Protein AF-A0A9N8K1N9-F1 (afdb_monomer_lite)

Secondary structure (DSSP, 8-state):
--EEEEE-SS-SSS-SEEEETTSTT--TTEEEEEETTEEEEEETTTTEE-GGG-EEGGGEEEEEEEEETTEEEEEEEESSSS--EEEEEEEGGGHHHHHHHHHHHHTSTT--S-EEEE--HHHHHHHHHHTT--

Sequence (134 aa):
MKAVYMYNKTALKKPISQLVSGEANVTDGLVLRITTEGLFIDDDVRRVPQREWDIKAWSLKSIERGASKPHYMLRATIRDTEGKCYVFVIPSDQEWKVDVGLARLRKGNLVRSMGMSSIKASEMRGLLSDLGWV

pLDDT: mean 92.5, std 5.08, range [69.19, 97.5]

Foldseek 3Di:
DAKKFKDFPVCPLDGPDMDGDVDDPHHVQWDWAFALQFIWIARVVVRGTPHVPTDGQLQWAEWAWDDDPQWIWIKTFGPDPRRMIMIDTDGPVCVVVVVVSVVRNVVHPSHDPYHYYYDDPVRVVSNCVSVPND

Radius of gyration: 13.86 Å; chains: 1; bounding box: 36×27×33 Å

Structure (mmCIF, N/CA/C/O backbone):
data_AF-A0A9N8K1N9-F1
#
_entry.id   AF-A0A9N8K1N9-F1
#
loop_
_atom_site.group_PDB
_atom_site.id
_atom_site.type_symbol
_atom_site.label_atom_id
_atom_site.label_alt_id
_atom_site.label_comp_id
_atom_site.label_asym_id
_atom_site.label_entity_id
_atom_site.label_seq_id
_atom_site.pdbx_PDB_ins_code
_atom_site.Cartn_x
_atom_site.Cartn_y
_atom_site.Cartn_z
_atom_site.occupancy
_atom_site.B_iso_or_equiv
_atom_site.auth_seq_id
_atom_site.auth_comp_id
_atom_site.auth_asym_id
_atom_site.auth_atom_id
_atom_site.pdbx_PDB_model_num
ATOM 1 N N . MET A 1 1 ? -7.274 -1.586 -7.807 1.00 91.38 1 MET A N 1
ATOM 2 C CA . MET A 1 1 ? -7.188 -1.317 -6.350 1.00 91.38 1 MET A CA 1
ATOM 3 C C . MET A 1 1 ? -8.293 -0.336 -5.988 1.00 91.38 1 MET A C 1
ATOM 5 O O . MET A 1 1 ? -8.703 0.399 -6.873 1.00 91.38 1 MET A O 1
ATOM 9 N N . LYS A 1 2 ? -8.812 -0.333 -4.751 1.00 94.31 2 LYS A N 1
ATOM 10 C CA . LYS A 1 2 ? -9.863 0.623 -4.362 1.00 94.31 2 LYS A CA 1
ATOM 11 C C . LYS A 1 2 ? -9.292 1.947 -3.863 1.00 94.31 2 LYS A C 1
ATOM 13 O O . LYS A 1 2 ? -9.772 2.993 -4.269 1.00 94.31 2 LYS A O 1
ATOM 18 N N . ALA A 1 3 ? -8.271 1.903 -3.011 1.00 96.38 3 ALA A N 1
ATOM 19 C CA . ALA A 1 3 ? -7.637 3.109 -2.491 1.00 96.38 3 ALA A CA 1
ATOM 20 C C . ALA A 1 3 ? -6.252 2.831 -1.902 1.00 96.38 3 ALA A C 1
ATOM 22 O O . ALA A 1 3 ? -5.919 1.686 -1.578 1.00 96.38 3 ALA A O 1
ATOM 23 N N . VAL A 1 4 ? -5.478 3.895 -1.718 1.00 96.88 4 VAL A N 1
ATOM 24 C CA . VAL A 1 4 ? -4.284 3.930 -0.873 1.00 96.88 4 VAL A CA 1
ATOM 25 C C . VAL A 1 4 ? -4.353 5.143 0.052 1.00 96.88 4 VAL A C 1
ATOM 27 O O . VAL A 1 4 ? -4.729 6.239 -0.357 1.00 96.88 4 VAL A O 1
ATOM 30 N N . TYR A 1 5 ? -3.980 4.941 1.308 1.00 96.12 5 TYR A N 1
ATOM 31 C CA . TYR A 1 5 ? -3.993 5.955 2.352 1.00 96.12 5 TYR A CA 1
ATOM 32 C C . TYR A 1 5 ? -2.608 6.062 2.963 1.00 96.12 5 TYR A C 1
ATOM 34 O O . TYR A 1 5 ? -1.998 5.045 3.291 1.00 96.12 5 TYR A O 1
ATOM 42 N N . MET A 1 6 ? -2.117 7.280 3.144 1.00 95.88 6 MET A N 1
ATOM 43 C CA . MET A 1 6 ? -0.856 7.530 3.827 1.00 95.88 6 MET A CA 1
ATOM 44 C C . MET A 1 6 ? -1.140 8.007 5.247 1.00 95.88 6 MET A C 1
ATOM 46 O O . MET A 1 6 ? -1.946 8.910 5.455 1.00 95.88 6 MET A O 1
ATOM 50 N N . TYR A 1 7 ? -0.445 7.427 6.215 1.00 94.31 7 TYR A N 1
ATOM 51 C CA . TYR A 1 7 ? -0.470 7.810 7.623 1.00 94.31 7 TYR A CA 1
ATOM 52 C C . TYR A 1 7 ? 0.945 8.149 8.082 1.00 94.31 7 TYR A C 1
ATOM 54 O O . TYR A 1 7 ? 1.927 7.742 7.460 1.00 94.31 7 TYR A O 1
ATOM 62 N N . ASN A 1 8 ? 1.052 8.861 9.197 1.00 90.50 8 ASN A N 1
ATOM 63 C CA . ASN A 1 8 ? 2.303 9.068 9.917 1.00 90.50 8 ASN A CA 1
ATOM 64 C C . ASN A 1 8 ? 2.108 8.722 11.401 1.00 90.50 8 ASN A C 1
ATOM 66 O O . ASN A 1 8 ? 0.998 8.441 11.859 1.00 90.50 8 ASN A O 1
ATOM 70 N N . LYS A 1 9 ? 3.192 8.762 12.177 1.00 78.81 9 LYS A N 1
ATOM 71 C CA . LYS A 1 9 ? 3.163 8.406 13.603 1.00 78.81 9 LYS A CA 1
ATOM 72 C C . LYS A 1 9 ? 2.246 9.304 14.450 1.00 78.81 9 LYS A C 1
ATOM 74 O O . LYS A 1 9 ? 1.810 8.877 15.517 1.00 78.81 9 LYS A O 1
ATOM 79 N N . THR A 1 10 ? 1.975 10.537 14.019 1.00 75.19 10 THR A N 1
ATOM 80 C CA . THR A 1 10 ? 1.209 11.529 14.792 1.00 75.19 10 THR A CA 1
ATOM 81 C C . THR A 1 10 ? -0.291 11.507 14.491 1.00 75.19 10 THR A C 1
ATOM 83 O O . THR A 1 10 ? -1.086 11.792 15.383 1.00 75.19 10 THR A O 1
ATOM 86 N N . ALA A 1 11 ? -0.699 11.116 13.284 1.00 72.50 11 ALA A N 1
ATOM 87 C CA . ALA A 1 11 ? -2.092 11.038 12.855 1.00 72.50 11 ALA A CA 1
ATOM 88 C C . ALA A 1 11 ? -2.510 9.578 12.621 1.00 72.50 11 ALA A C 1
ATOM 90 O O . ALA A 1 11 ? -2.655 9.125 11.493 1.00 72.50 11 ALA A O 1
ATOM 91 N N . LEU A 1 12 ? -2.723 8.827 13.707 1.00 69.19 12 LEU A N 1
ATOM 92 C CA . LEU A 1 12 ? -3.072 7.397 13.636 1.00 69.19 12 LEU A CA 1
ATOM 93 C C . LEU A 1 12 ? -4.530 7.126 13.227 1.00 69.19 12 LEU A C 1
ATOM 95 O O . LEU A 1 12 ? -4.833 6.028 12.774 1.00 69.19 12 LEU A O 1
ATOM 99 N N . LYS A 1 13 ? -5.432 8.103 13.396 1.00 78.44 13 LYS A N 1
ATOM 100 C CA . LYS A 1 13 ? -6.873 7.950 13.108 1.00 78.44 13 LYS A CA 1
ATOM 101 C C . LYS A 1 13 ? -7.313 8.541 11.774 1.00 78.44 13 LYS A C 1
ATOM 103 O O . LYS A 1 13 ? -8.368 8.188 11.270 1.00 78.44 13 LYS A O 1
ATOM 108 N N . LYS A 1 14 ? -6.530 9.465 11.215 1.00 87.62 14 LYS A N 1
ATOM 109 C CA . LYS A 1 14 ? -6.870 10.155 9.971 1.00 87.62 14 LYS A CA 1
ATOM 110 C C . LYS A 1 14 ? -5.682 10.085 9.020 1.00 87.62 14 LYS A C 1
ATOM 112 O O . LYS A 1 14 ? -4.589 10.477 9.431 1.00 87.62 14 LYS A O 1
ATOM 117 N N . PRO A 1 15 ? -5.880 9.632 7.775 1.00 93.38 15 PRO A N 1
ATOM 118 C CA . PRO A 1 15 ? -4.810 9.645 6.796 1.00 93.38 15 PRO A CA 1
ATOM 119 C C . PRO A 1 15 ? -4.382 11.085 6.490 1.00 93.38 15 PRO A C 1
ATOM 121 O O . PRO A 1 15 ? -5.210 11.994 6.402 1.00 93.38 15 PRO A O 1
ATOM 124 N N . ILE A 1 16 ? -3.076 11.288 6.327 1.00 93.69 16 ILE A N 1
ATOM 125 C CA . ILE A 1 16 ? -2.486 12.576 5.939 1.00 93.69 16 ILE A CA 1
ATOM 126 C C . ILE A 1 16 ? -2.661 12.862 4.445 1.00 93.69 16 ILE A C 1
ATOM 128 O O . ILE A 1 16 ? -2.649 14.017 4.037 1.00 93.69 16 ILE A O 1
ATOM 132 N N . SER A 1 17 ? -2.828 11.816 3.636 1.00 93.88 17 SER A N 1
ATOM 133 C CA . SER A 1 17 ? -3.159 11.903 2.215 1.00 93.88 17 SER A CA 1
ATOM 134 C C . SER A 1 17 ? -3.844 10.613 1.767 1.00 93.88 17 SER A C 1
ATOM 136 O O . SER A 1 17 ? -3.712 9.577 2.427 1.00 93.88 17 SER A O 1
ATOM 138 N N . GLN A 1 18 ? -4.553 10.655 0.641 1.00 95.00 18 GLN A N 1
ATOM 139 C CA . GLN A 1 18 ? -5.249 9.503 0.066 1.00 95.00 18 GLN A CA 1
ATOM 140 C C . GLN A 1 18 ? -5.320 9.583 -1.462 1.00 95.00 18 GLN A C 1
ATOM 142 O O . GLN A 1 18 ? -5.417 10.674 -2.019 1.00 95.00 18 GLN A O 1
ATOM 147 N N . LEU A 1 19 ? -5.344 8.422 -2.116 1.00 94.75 19 LEU A N 1
ATOM 148 C CA . LEU A 1 19 ? -5.891 8.255 -3.462 1.00 94.75 19 LEU A CA 1
ATOM 149 C C . LEU A 1 19 ? -7.021 7.241 -3.388 1.00 94.75 19 LEU A C 1
ATOM 151 O O . LEU A 1 19 ? -6.803 6.101 -2.971 1.00 94.75 19 LEU A O 1
ATOM 155 N N . VAL A 1 20 ? -8.206 7.644 -3.829 1.00 95.56 20 VAL A N 1
ATOM 156 C CA . VAL A 1 20 ? -9.387 6.785 -3.896 1.00 95.56 20 VAL A CA 1
ATOM 157 C C . VAL A 1 20 ? -9.780 6.641 -5.360 1.00 95.56 20 VAL A C 1
ATOM 159 O O . VAL A 1 20 ? -9.851 7.620 -6.097 1.00 95.56 20 VAL A O 1
ATOM 162 N N . SER A 1 21 ? -9.962 5.398 -5.793 1.00 93.06 21 SER A N 1
ATOM 163 C CA . SER A 1 21 ? -10.308 5.060 -7.171 1.00 93.06 21 SER A CA 1
ATOM 164 C C . SER A 1 21 ? -11.671 5.655 -7.536 1.00 93.06 21 SER A C 1
ATOM 166 O O . SER A 1 21 ? -12.647 5.417 -6.825 1.00 93.06 21 SER A O 1
ATOM 168 N N . GLY A 1 22 ? -11.738 6.415 -8.630 1.00 90.62 22 GLY A N 1
ATOM 169 C CA . GLY A 1 22 ? -12.955 7.098 -9.082 1.00 90.62 22 GLY A CA 1
ATOM 170 C C . GLY A 1 22 ? -13.249 8.440 -8.399 1.00 90.62 22 GLY A C 1
ATOM 171 O O . GLY A 1 22 ? -14.310 9.013 -8.647 1.00 90.62 22 GLY A O 1
ATOM 172 N N . GLU A 1 23 ? -12.341 8.962 -7.567 1.00 89.31 23 GLU A N 1
ATOM 173 C CA . GLU A 1 23 ? -12.492 10.266 -6.915 1.00 89.31 23 GLU A CA 1
ATOM 174 C C . GLU A 1 23 ? -11.494 11.317 -7.427 1.00 89.31 23 GLU A C 1
ATOM 176 O O . GLU A 1 23 ? -10.318 11.047 -7.688 1.00 89.31 23 GLU A O 1
ATOM 181 N N . ALA A 1 24 ? -11.958 12.570 -7.497 1.00 83.00 24 ALA A N 1
ATOM 182 C CA . ALA A 1 24 ? -11.174 13.737 -7.899 1.00 83.00 24 ALA A CA 1
ATOM 183 C C . ALA A 1 24 ? -10.445 13.544 -9.246 1.00 83.00 24 ALA A C 1
ATOM 185 O O . ALA A 1 24 ? -11.078 13.502 -10.296 1.00 83.00 24 ALA A O 1
ATOM 186 N N . ASN A 1 25 ? -9.111 13.463 -9.223 1.00 80.88 25 ASN A N 1
ATOM 187 C CA . ASN A 1 25 ? -8.271 13.296 -10.413 1.00 80.88 25 ASN A CA 1
ATOM 188 C C . ASN A 1 25 ? -7.857 11.836 -10.666 1.00 80.88 25 ASN A C 1
ATOM 190 O O . ASN A 1 25 ? -7.081 11.585 -11.594 1.00 80.88 25 ASN A O 1
ATOM 194 N N . VAL A 1 26 ? -8.336 10.895 -9.851 1.00 87.19 26 VAL A N 1
ATOM 195 C CA . VAL A 1 26 ? -7.996 9.471 -9.911 1.00 87.19 26 VAL A CA 1
ATOM 196 C C . VAL A 1 26 ? -9.146 8.722 -10.570 1.00 87.19 26 VAL A C 1
ATOM 198 O O . VAL A 1 26 ? -10.286 8.787 -10.113 1.00 87.19 26 VAL A O 1
ATOM 201 N N . THR A 1 27 ? -8.864 8.010 -11.656 1.00 89.56 27 THR A N 1
ATOM 202 C CA . THR A 1 27 ? -9.887 7.191 -12.317 1.00 89.56 27 THR A CA 1
ATOM 203 C C . THR A 1 27 ? -10.154 5.901 -11.546 1.00 89.56 27 THR A C 1
ATOM 205 O O . THR A 1 27 ? -9.522 5.607 -10.531 1.00 89.56 27 THR A O 1
ATOM 208 N N . ASP A 1 28 ? -11.082 5.094 -12.050 1.00 87.00 28 ASP A N 1
ATOM 209 C CA . ASP A 1 28 ? -11.307 3.724 -11.593 1.00 87.00 28 ASP A CA 1
ATOM 210 C C . ASP A 1 28 ? -10.130 2.766 -11.910 1.00 87.00 28 ASP A C 1
ATOM 212 O O . ASP A 1 28 ? -10.082 1.632 -11.419 1.00 87.00 28 ASP A O 1
ATOM 216 N N . GLY A 1 29 ? -9.147 3.233 -12.689 1.00 89.69 29 GLY A N 1
ATOM 217 C CA . GLY A 1 29 ? -7.960 2.513 -13.141 1.00 89.69 29 GLY A CA 1
ATOM 218 C C . GLY A 1 29 ? -6.788 2.475 -12.163 1.00 89.69 29 GLY A C 1
ATOM 219 O O . GLY A 1 29 ? -5.663 2.229 -12.595 1.00 89.69 29 GLY A O 1
ATOM 220 N N . LEU A 1 30 ? -6.997 2.732 -10.869 1.00 93.81 30 LEU A N 1
ATOM 221 C CA . LEU A 1 30 ? -5.908 2.738 -9.891 1.00 93.81 30 LEU A CA 1
ATOM 222 C C . LEU A 1 30 ? -5.332 1.323 -9.680 1.00 93.81 30 LEU A C 1
ATOM 224 O O . LEU A 1 30 ? -6.023 0.403 -9.219 1.00 93.81 30 LEU A O 1
ATOM 228 N N . VAL A 1 31 ? -4.042 1.140 -9.959 1.00 94.62 31 VAL A N 1
ATOM 229 C CA . VAL A 1 31 ? -3.348 -0.156 -9.909 1.00 94.62 31 VAL A CA 1
ATOM 230 C C . VAL A 1 31 ? -2.156 -0.105 -8.958 1.00 94.62 31 VAL A C 1
ATOM 232 O O . VAL A 1 31 ? -1.382 0.844 -8.950 1.00 94.62 31 VAL A O 1
ATOM 235 N N . LEU A 1 32 ? -1.997 -1.176 -8.174 1.00 96.81 32 LEU A N 1
ATOM 236 C CA . LEU A 1 32 ? -0.797 -1.448 -7.386 1.00 96.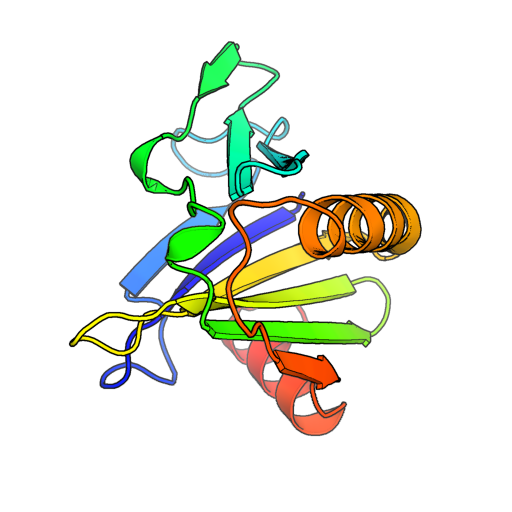81 32 LEU A CA 1
ATOM 237 C C . LEU A 1 32 ? 0.052 -2.494 -8.115 1.00 96.81 32 LEU A C 1
ATOM 239 O O . LEU A 1 32 ? -0.368 -3.644 -8.266 1.00 96.81 32 LEU A O 1
ATOM 243 N N . ARG A 1 33 ? 1.263 -2.116 -8.521 1.00 96.56 33 ARG A N 1
ATOM 244 C CA . ARG A 1 33 ? 2.259 -3.018 -9.104 1.00 96.56 33 ARG A CA 1
ATOM 245 C C . ARG A 1 33 ? 3.363 -3.285 -8.088 1.00 96.56 33 ARG A C 1
ATOM 247 O O . ARG A 1 33 ? 4.092 -2.382 -7.695 1.00 96.56 33 ARG A O 1
ATOM 254 N N . ILE A 1 34 ? 3.514 -4.543 -7.688 1.00 97.00 34 ILE A N 1
ATOM 255 C CA . ILE A 1 34 ? 4.575 -4.967 -6.768 1.00 97.00 34 ILE A CA 1
ATOM 256 C C . ILE A 1 34 ? 5.683 -5.637 -7.581 1.00 97.00 34 ILE A C 1
ATOM 258 O O . ILE A 1 34 ? 5.449 -6.650 -8.246 1.00 97.00 34 ILE A O 1
ATOM 262 N N . THR A 1 35 ? 6.886 -5.072 -7.535 1.00 95.94 35 THR A N 1
ATOM 263 C CA . THR A 1 35 ? 8.074 -5.586 -8.232 1.00 95.94 35 THR A CA 1
ATOM 264 C C . THR A 1 35 ? 9.225 -5.789 -7.247 1.00 95.94 35 THR A C 1
ATOM 266 O O . THR A 1 35 ? 9.102 -5.522 -6.056 1.00 95.94 35 THR A O 1
ATOM 269 N N . THR A 1 36 ? 10.375 -6.258 -7.727 1.00 95.06 36 THR A N 1
ATOM 270 C CA . THR A 1 36 ? 11.607 -6.354 -6.924 1.00 95.06 36 THR A CA 1
ATOM 271 C C . THR A 1 36 ? 12.165 -4.992 -6.505 1.00 95.06 36 THR A C 1
ATOM 273 O O . THR A 1 36 ? 12.977 -4.925 -5.585 1.00 95.06 36 THR A O 1
ATOM 276 N N . GLU A 1 37 ? 11.747 -3.911 -7.167 1.00 95.94 37 GLU A N 1
ATOM 277 C CA . GLU A 1 37 ? 12.205 -2.545 -6.894 1.00 95.94 37 GLU A CA 1
ATOM 278 C C . GLU A 1 37 ? 11.317 -1.798 -5.897 1.00 95.94 37 GLU A C 1
ATOM 280 O O . GLU A 1 37 ? 11.729 -0.754 -5.383 1.00 95.94 37 GLU A O 1
ATOM 285 N N . GLY A 1 38 ? 10.121 -2.317 -5.595 1.00 96.56 38 GLY A N 1
ATOM 286 C CA . GLY A 1 38 ? 9.181 -1.658 -4.698 1.00 96.56 38 GLY A CA 1
ATOM 287 C C . GLY A 1 38 ? 7.707 -1.889 -5.022 1.00 96.56 38 GLY A C 1
ATOM 288 O O . GLY A 1 38 ? 7.331 -2.826 -5.728 1.00 96.56 38 GLY A O 1
ATOM 289 N N . LEU A 1 39 ? 6.880 -1.012 -4.461 1.00 97.50 39 LEU A N 1
ATOM 290 C CA . LEU A 1 39 ? 5.445 -0.913 -4.685 1.00 97.50 39 LEU A CA 1
ATOM 291 C C . LEU A 1 39 ? 5.213 0.349 -5.511 1.00 97.50 39 LEU A C 1
ATOM 293 O O . LEU A 1 39 ? 5.634 1.429 -5.105 1.00 97.50 39 LEU A O 1
ATOM 297 N N . PHE A 1 40 ? 4.565 0.206 -6.656 1.00 97.25 40 PHE A N 1
ATOM 298 C CA . PHE A 1 40 ? 4.346 1.289 -7.605 1.00 97.25 40 PHE A CA 1
ATOM 299 C C . PHE A 1 40 ? 2.859 1.486 -7.830 1.00 97.25 40 PHE A C 1
ATOM 301 O O . PHE A 1 40 ? 2.120 0.499 -7.919 1.00 97.25 40 PHE A O 1
ATOM 308 N N . ILE A 1 41 ? 2.433 2.742 -7.919 1.00 96.06 41 ILE A N 1
ATOM 309 C CA . ILE A 1 41 ? 1.031 3.088 -8.138 1.00 96.06 41 ILE A CA 1
ATOM 310 C C . ILE A 1 41 ? 0.900 3.812 -9.467 1.00 96.06 41 ILE A C 1
ATOM 312 O O . ILE A 1 41 ? 1.576 4.805 -9.722 1.00 96.06 41 ILE A O 1
ATOM 316 N N . ASP A 1 42 ? -0.000 3.317 -10.305 1.00 94.00 42 ASP A N 1
ATOM 317 C CA . ASP A 1 42 ? -0.321 3.914 -11.593 1.00 94.00 42 ASP A CA 1
ATOM 318 C C . ASP A 1 42 ? -1.846 4.074 -11.714 1.00 94.00 42 ASP A C 1
ATOM 320 O O . ASP A 1 42 ? -2.620 3.307 -11.137 1.00 94.00 42 ASP A O 1
ATOM 324 N N . ASP A 1 43 ? -2.274 5.086 -12.463 1.00 93.00 43 ASP A N 1
ATOM 325 C CA . ASP A 1 43 ? -3.621 5.197 -13.016 1.00 93.00 43 ASP A CA 1
ATOM 326 C C . ASP A 1 43 ? -3.562 4.687 -14.464 1.00 93.00 43 ASP A C 1
ATOM 328 O O . ASP A 1 43 ? -3.092 5.394 -15.362 1.00 93.00 43 ASP A O 1
ATOM 332 N N . ASP A 1 44 ? -3.977 3.438 -14.688 1.00 91.00 44 ASP A N 1
ATOM 333 C CA . ASP A 1 44 ? -3.821 2.758 -15.982 1.00 91.00 44 ASP A CA 1
ATOM 334 C C . ASP A 1 44 ? -4.754 3.328 -17.064 1.00 91.00 44 ASP A C 1
ATOM 336 O O . ASP A 1 44 ? -4.403 3.310 -18.247 1.00 91.00 44 ASP A O 1
ATOM 340 N N . VAL A 1 45 ? -5.909 3.888 -16.683 1.00 91.56 45 VAL A N 1
ATOM 341 C CA . VAL A 1 45 ? -6.853 4.510 -17.630 1.00 91.56 45 VAL A CA 1
ATOM 342 C C . VAL A 1 45 ? -6.256 5.796 -18.191 1.00 91.56 45 VAL A C 1
ATOM 344 O O . VAL A 1 45 ? -6.261 6.003 -19.404 1.00 91.56 45 VAL A O 1
ATOM 347 N N . ARG A 1 46 ? -5.678 6.647 -17.333 1.00 90.12 46 ARG A N 1
ATOM 348 C CA . ARG A 1 46 ? -4.992 7.874 -17.773 1.00 90.12 46 ARG A CA 1
ATOM 349 C C . ARG A 1 46 ? -3.567 7.619 -18.250 1.00 90.12 46 ARG A C 1
ATOM 351 O O . ARG A 1 46 ? -2.964 8.519 -18.831 1.00 90.12 46 ARG A O 1
ATOM 358 N N . ARG A 1 47 ? -3.024 6.423 -17.996 1.00 89.81 47 ARG A N 1
ATOM 359 C CA . ARG A 1 47 ? -1.602 6.078 -18.159 1.00 89.81 47 ARG A CA 1
ATOM 360 C C . ARG A 1 47 ? -0.686 7.041 -17.400 1.00 89.81 47 ARG A C 1
ATOM 362 O O . ARG A 1 47 ? 0.403 7.375 -17.869 1.00 89.81 47 ARG A O 1
ATOM 369 N N . VAL A 1 48 ? -1.142 7.507 -16.237 1.00 92.12 48 VAL A N 1
ATOM 370 C CA . VAL A 1 48 ? -0.409 8.460 -15.399 1.00 92.12 48 VAL A CA 1
ATOM 371 C C . VAL A 1 48 ? 0.183 7.720 -14.207 1.00 92.12 48 VAL A C 1
ATOM 373 O O . VAL A 1 48 ? -0.567 7.163 -13.404 1.00 92.12 48 VAL A O 1
ATOM 376 N N . PRO A 1 49 ? 1.511 7.733 -14.041 1.00 92.81 49 PRO A N 1
ATOM 377 C CA . PRO A 1 49 ? 2.108 7.179 -12.845 1.00 92.81 49 PRO A CA 1
ATOM 378 C C . PRO A 1 49 ? 1.896 8.099 -11.641 1.00 92.81 49 PRO A C 1
ATOM 380 O O . PRO A 1 49 ? 2.192 9.293 -11.701 1.00 92.81 49 PRO A O 1
ATOM 383 N N . GLN A 1 50 ? 1.472 7.533 -10.517 1.00 94.12 50 GLN A N 1
ATOM 384 C CA . GLN A 1 50 ? 1.276 8.245 -9.253 1.00 94.12 50 GLN A CA 1
ATOM 385 C C . GLN A 1 50 ? 2.583 8.235 -8.447 1.00 94.12 50 GLN A C 1
ATOM 387 O O . GLN A 1 50 ? 2.651 7.705 -7.343 1.00 94.12 50 GLN A O 1
ATOM 392 N N . ARG A 1 51 ? 3.659 8.792 -9.027 1.00 93.50 51 ARG A N 1
ATOM 393 C CA . ARG A 1 51 ? 5.047 8.640 -8.532 1.00 93.50 51 ARG A CA 1
ATOM 394 C C . ARG A 1 51 ? 5.266 9.085 -7.089 1.00 93.50 51 ARG A C 1
ATOM 396 O O . ARG A 1 51 ? 6.135 8.539 -6.418 1.00 93.50 51 ARG A O 1
ATOM 403 N N . GLU A 1 52 ? 4.487 10.046 -6.605 1.00 92.50 52 GLU A N 1
ATOM 404 C CA . GLU A 1 52 ? 4.529 10.497 -5.207 1.00 92.50 52 GLU A CA 1
ATOM 405 C C . GLU A 1 52 ? 4.105 9.402 -4.202 1.00 92.50 52 GLU A C 1
ATOM 407 O O . GLU A 1 52 ? 4.436 9.482 -3.020 1.00 92.50 52 GLU A O 1
ATOM 412 N N . TRP A 1 53 ? 3.429 8.354 -4.682 1.00 94.94 53 TRP A N 1
ATOM 413 C CA . TRP A 1 53 ? 2.994 7.195 -3.906 1.00 94.94 53 TRP A CA 1
ATOM 414 C C . TRP A 1 53 ? 3.872 5.954 -4.092 1.00 94.94 53 TRP A C 1
ATOM 416 O O . TRP A 1 53 ? 3.627 4.932 -3.445 1.00 94.94 53 TRP A O 1
ATOM 426 N N . ASP A 1 54 ? 4.891 6.014 -4.953 1.00 96.12 54 ASP A N 1
ATOM 427 C CA . ASP A 1 54 ? 5.804 4.894 -5.158 1.00 96.12 54 ASP A CA 1
ATOM 428 C C . ASP A 1 54 ? 6.653 4.657 -3.897 1.00 96.12 54 ASP A C 1
ATOM 430 O O . ASP A 1 54 ? 7.298 5.560 -3.359 1.00 96.12 54 ASP A O 1
ATOM 434 N N . ILE A 1 55 ? 6.731 3.403 -3.454 1.00 96.38 55 ILE A N 1
ATOM 435 C CA . ILE A 1 55 ? 7.521 2.986 -2.295 1.00 96.38 55 ILE A CA 1
ATOM 436 C C . ILE A 1 55 ? 8.665 2.106 -2.771 1.00 96.38 55 ILE A C 1
ATOM 438 O O . ILE A 1 55 ? 8.456 0.999 -3.263 1.00 96.38 55 ILE A O 1
ATOM 442 N N . LYS A 1 56 ? 9.902 2.560 -2.579 1.00 96.00 56 LYS A N 1
ATOM 443 C CA . LYS A 1 56 ? 11.089 1.789 -2.966 1.00 96.00 56 LYS A CA 1
ATOM 444 C C . LYS A 1 56 ? 11.344 0.616 -2.019 1.00 96.00 56 LYS A C 1
ATOM 446 O O . LYS A 1 56 ? 11.246 0.737 -0.803 1.00 96.00 56 LYS A O 1
ATOM 451 N N . ALA A 1 57 ? 11.784 -0.508 -2.574 1.00 95.81 57 ALA A N 1
ATOM 452 C CA . ALA A 1 57 ? 12.099 -1.729 -1.832 1.00 95.81 57 ALA A CA 1
ATOM 453 C C . ALA A 1 57 ? 13.055 -1.494 -0.647 1.00 95.81 57 ALA A C 1
ATOM 455 O O . ALA A 1 57 ? 12.838 -2.006 0.452 1.00 95.81 57 ALA A O 1
ATOM 456 N N . TRP A 1 58 ? 14.087 -0.668 -0.836 1.00 94.12 58 TRP A N 1
ATOM 457 C CA . TRP A 1 58 ? 15.094 -0.398 0.193 1.00 94.12 58 TRP A CA 1
ATOM 458 C C . TRP A 1 58 ? 14.576 0.461 1.358 1.00 94.12 58 TRP A C 1
ATOM 460 O O . TRP A 1 58 ? 15.194 0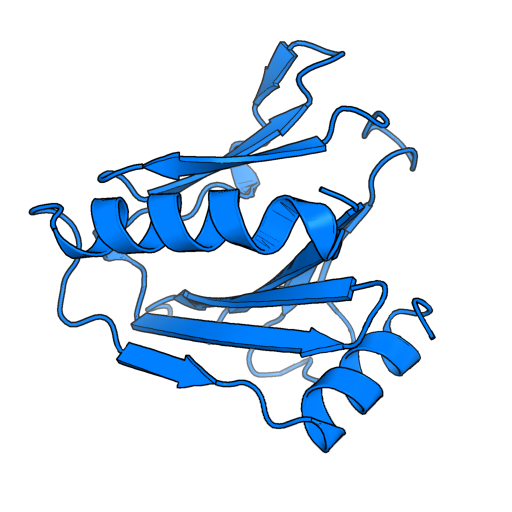.464 2.434 1.00 94.12 58 TRP A O 1
ATOM 470 N N . SER A 1 59 ? 13.452 1.167 1.182 1.00 94.56 59 SER A N 1
ATOM 471 C CA . SER A 1 59 ? 12.809 1.938 2.248 1.00 94.56 59 SER A CA 1
ATOM 472 C C . SER A 1 59 ? 11.827 1.095 3.067 1.00 94.56 59 SER A C 1
ATOM 474 O O . SER A 1 59 ? 11.552 1.454 4.204 1.00 94.56 59 SER A O 1
ATOM 476 N N . LEU A 1 60 ? 11.366 -0.066 2.590 1.00 95.62 60 LEU A N 1
ATOM 477 C CA . LEU A 1 60 ? 10.365 -0.892 3.285 1.00 95.62 60 LEU A CA 1
ATOM 478 C C . LEU A 1 60 ? 10.867 -1.500 4.594 1.00 95.62 60 LEU A C 1
ATOM 480 O O . LEU A 1 60 ? 11.748 -2.362 4.582 1.00 95.62 60 LEU A O 1
ATOM 484 N N . LYS A 1 61 ? 10.262 -1.113 5.718 1.00 94.56 61 LYS A N 1
ATOM 485 C CA . LYS A 1 61 ? 10.532 -1.652 7.057 1.00 94.56 61 LYS A CA 1
ATOM 486 C C . LYS A 1 61 ? 9.758 -2.943 7.316 1.00 94.56 61 LYS A C 1
ATOM 488 O O . LYS A 1 61 ? 10.342 -3.938 7.744 1.00 94.56 61 LYS A O 1
ATOM 493 N N . SER A 1 62 ? 8.453 -2.918 7.076 1.00 95.12 62 SER A N 1
ATOM 494 C CA . SER A 1 62 ? 7.569 -4.056 7.309 1.00 95.12 62 SER A CA 1
ATOM 495 C C . SER A 1 62 ? 6.353 -4.006 6.399 1.00 95.12 62 SER A C 1
ATOM 497 O O . SER A 1 62 ? 5.915 -2.932 5.987 1.00 95.12 62 SER A O 1
ATOM 499 N N . ILE A 1 63 ? 5.808 -5.184 6.120 1.00 96.44 63 ILE A N 1
ATOM 500 C CA . ILE A 1 63 ? 4.548 -5.371 5.423 1.00 96.44 63 ILE A CA 1
ATOM 501 C C . ILE A 1 63 ? 3.614 -6.185 6.306 1.00 96.44 63 ILE A C 1
ATOM 503 O O . ILE A 1 63 ? 3.967 -7.254 6.803 1.00 96.44 63 ILE A O 1
ATOM 507 N N . GLU A 1 64 ? 2.403 -5.680 6.461 1.00 96.44 64 GLU A N 1
ATOM 508 C CA . GLU A 1 64 ? 1.316 -6.350 7.148 1.00 96.44 64 GLU A CA 1
ATOM 509 C C . GLU A 1 64 ? 0.168 -6.586 6.178 1.00 96.44 64 GLU A C 1
ATOM 511 O O . GLU A 1 64 ? -0.140 -5.726 5.357 1.00 96.44 64 GLU A O 1
ATOM 516 N N . ARG A 1 65 ? -0.466 -7.754 6.251 1.00 95.81 65 ARG A N 1
ATOM 517 C CA . ARG A 1 65 ? -1.598 -8.095 5.383 1.00 95.81 65 ARG A CA 1
ATOM 518 C C . ARG A 1 65 ? -2.764 -8.671 6.166 1.00 95.81 65 ARG A C 1
ATOM 520 O O . ARG A 1 65 ? -2.569 -9.306 7.199 1.00 95.81 65 ARG A O 1
ATOM 527 N N . GLY A 1 66 ? -3.975 -8.449 5.684 1.00 95.31 66 GLY A N 1
ATOM 528 C CA . GLY A 1 66 ? -5.185 -8.976 6.301 1.00 95.31 66 GLY A CA 1
ATOM 529 C C . GLY A 1 66 ? -6.323 -9.069 5.298 1.00 95.31 66 GLY A C 1
ATOM 530 O O . GLY A 1 66 ? -6.407 -8.265 4.372 1.00 95.31 66 GLY A O 1
ATOM 531 N N . ALA A 1 67 ? -7.209 -10.039 5.499 1.00 93.25 67 ALA A N 1
ATOM 532 C CA . ALA A 1 67 ? -8.398 -10.231 4.683 1.00 93.25 67 ALA A CA 1
ATOM 533 C C . ALA A 1 67 ? -9.658 -10.086 5.549 1.00 93.25 67 ALA A C 1
ATOM 535 O O . ALA A 1 67 ? -9.779 -10.696 6.609 1.00 93.25 67 ALA A O 1
ATOM 536 N N . SER A 1 68 ? -10.607 -9.281 5.077 1.00 92.94 68 SER A N 1
ATOM 537 C CA . SER A 1 68 ? -11.931 -9.076 5.660 1.00 92.94 68 SER A CA 1
ATOM 538 C C . SER A 1 68 ? -12.888 -8.779 4.516 1.00 92.94 68 SER A C 1
ATOM 540 O O . SER A 1 68 ? -13.009 -7.633 4.079 1.00 92.94 68 SER A O 1
ATOM 542 N N . LYS A 1 69 ? -13.537 -9.825 3.994 1.00 91.75 69 LYS A N 1
ATOM 543 C CA . LYS A 1 69 ? -14.380 -9.732 2.795 1.00 91.75 69 LYS A CA 1
ATOM 544 C C . LYS A 1 69 ? -15.395 -8.577 2.908 1.00 91.75 69 LYS A C 1
ATOM 546 O O . LYS A 1 69 ? -15.993 -8.417 3.971 1.00 91.75 69 LYS A O 1
ATOM 551 N N . PRO A 1 70 ? -15.590 -7.787 1.835 1.00 94.56 70 PRO A N 1
ATOM 552 C CA . PRO A 1 70 ? -15.036 -7.964 0.483 1.00 94.56 70 PRO A CA 1
ATOM 553 C C . PRO A 1 70 ? -13.630 -7.356 0.275 1.00 94.56 70 PRO A C 1
ATOM 555 O O . PRO A 1 70 ? -13.174 -7.239 -0.865 1.00 94.56 70 PRO A O 1
ATOM 558 N N . HIS A 1 71 ? -12.938 -6.965 1.346 1.00 95.75 71 HIS A N 1
ATOM 559 C CA . HIS A 1 71 ? -11.678 -6.228 1.306 1.00 95.75 71 HIS A CA 1
ATOM 560 C C . HIS A 1 71 ? -10.470 -7.088 1.702 1.00 95.75 71 HIS A C 1
ATOM 562 O O . HIS A 1 71 ? -10.520 -7.924 2.602 1.00 95.75 71 HIS A O 1
ATOM 568 N N . TYR A 1 72 ? -9.353 -6.830 1.044 1.00 96.50 72 TYR A N 1
ATOM 569 C CA . TYR A 1 72 ? -8.013 -7.225 1.438 1.00 96.50 72 TYR A CA 1
ATOM 570 C C . TYR A 1 72 ? -7.216 -5.952 1.712 1.00 96.50 72 TYR A C 1
ATOM 572 O O . TYR A 1 72 ? -7.318 -4.973 0.970 1.00 96.50 72 TYR A O 1
ATOM 580 N N . MET A 1 73 ? -6.444 -5.950 2.789 1.00 96.38 73 MET A N 1
ATOM 581 C CA . MET A 1 73 ? -5.640 -4.813 3.207 1.00 96.38 73 MET A CA 1
ATOM 582 C C . MET A 1 73 ? -4.168 -5.187 3.201 1.00 96.38 73 MET A C 1
ATOM 584 O O . MET A 1 73 ? -3.775 -6.227 3.730 1.00 96.38 73 MET A O 1
ATOM 588 N N . LEU A 1 74 ? -3.362 -4.290 2.648 1.00 97.38 74 LEU A N 1
ATOM 589 C CA . LEU A 1 74 ? -1.912 -4.320 2.742 1.00 97.38 74 LEU A CA 1
ATOM 590 C C . LEU A 1 74 ? -1.473 -3.048 3.464 1.00 97.38 74 LEU A C 1
ATOM 592 O O . LEU A 1 74 ? -1.861 -1.959 3.060 1.00 97.38 74 LEU A O 1
ATOM 596 N N . ARG A 1 75 ? -0.661 -3.159 4.510 1.00 96.44 75 ARG A N 1
ATOM 597 C CA . ARG A 1 75 ? -0.010 -2.024 5.161 1.00 96.44 75 ARG A CA 1
ATOM 598 C C . ARG A 1 75 ? 1.493 -2.122 4.956 1.00 96.44 75 ARG A C 1
ATOM 600 O O . ARG A 1 75 ? 2.115 -3.077 5.408 1.00 96.44 75 ARG A O 1
ATOM 607 N N . ALA A 1 76 ? 2.076 -1.140 4.281 1.00 96.69 76 ALA A N 1
ATOM 608 C CA . ALA A 1 76 ? 3.515 -1.026 4.082 1.00 96.69 76 ALA A CA 1
ATOM 609 C C . ALA A 1 76 ? 4.064 0.111 4.944 1.00 96.69 76 ALA A C 1
ATOM 611 O O . ALA A 1 76 ? 3.731 1.274 4.736 1.00 96.69 76 ALA A O 1
ATOM 612 N N . THR A 1 77 ? 4.923 -0.217 5.902 1.00 95.19 77 THR A N 1
ATOM 613 C CA . THR A 1 77 ? 5.610 0.771 6.740 1.00 95.19 77 THR A CA 1
ATOM 614 C C . THR A 1 77 ? 7.005 1.001 6.187 1.00 95.19 77 THR A C 1
ATOM 616 O O . THR A 1 77 ? 7.727 0.037 5.909 1.00 95.19 77 THR A O 1
ATOM 619 N N . ILE A 1 78 ? 7.411 2.261 6.048 1.00 94.94 78 ILE A N 1
ATOM 620 C CA . ILE A 1 78 ? 8.735 2.620 5.535 1.00 94.94 78 ILE A CA 1
ATOM 621 C C . ILE A 1 78 ? 9.693 3.016 6.666 1.00 94.94 78 ILE A C 1
ATOM 623 O O . ILE A 1 78 ? 9.301 3.267 7.804 1.00 94.94 78 ILE A O 1
ATOM 627 N N . ARG A 1 79 ? 10.990 2.993 6.365 1.00 92.94 79 ARG A N 1
ATOM 628 C CA . ARG A 1 79 ? 12.069 3.482 7.222 1.00 92.94 79 ARG A CA 1
ATOM 629 C C . ARG A 1 79 ? 12.237 4.973 6.958 1.00 92.94 79 ARG A C 1
ATOM 631 O O . ARG A 1 79 ? 13.028 5.359 6.103 1.00 92.94 79 ARG A O 1
ATOM 638 N N . ASP A 1 80 ? 11.488 5.787 7.678 1.00 89.88 80 ASP A N 1
ATOM 639 C CA . ASP A 1 80 ? 11.628 7.239 7.684 1.00 89.88 80 ASP A CA 1
ATOM 640 C C . ASP A 1 80 ? 11.560 7.787 9.120 1.00 89.88 80 ASP A C 1
ATOM 642 O O . ASP A 1 80 ? 11.344 7.048 10.086 1.00 89.88 80 ASP A O 1
ATOM 646 N N . THR A 1 81 ? 11.798 9.088 9.270 1.00 86.56 81 THR A N 1
ATOM 647 C CA . THR A 1 81 ? 11.739 9.781 10.566 1.00 86.56 81 THR A CA 1
ATOM 648 C C . THR A 1 81 ? 10.303 10.040 11.025 1.00 86.56 81 THR A C 1
ATOM 650 O O . THR A 1 81 ? 10.051 10.115 12.226 1.00 86.56 81 THR A O 1
ATOM 653 N N . GLU A 1 82 ? 9.357 10.140 10.089 1.00 86.25 82 GLU A N 1
ATOM 654 C CA . GLU A 1 82 ? 7.948 10.464 10.354 1.00 86.25 82 GLU A CA 1
ATOM 655 C C . GLU A 1 82 ? 7.095 9.224 10.681 1.00 86.25 82 GLU A C 1
ATOM 657 O O . GLU A 1 82 ? 5.949 9.344 11.126 1.00 86.25 82 GLU A O 1
ATOM 662 N N . GLY A 1 83 ? 7.658 8.025 10.513 1.00 86.81 83 GLY A N 1
ATOM 663 C CA . GLY A 1 83 ? 6.974 6.756 10.717 1.00 86.81 83 GLY A CA 1
ATOM 664 C C . GLY A 1 83 ? 5.842 6.548 9.717 1.00 86.81 83 GLY A C 1
ATOM 665 O O . GLY A 1 83 ? 4.760 6.124 10.126 1.00 86.81 83 GLY A O 1
ATOM 666 N N . LYS A 1 84 ? 6.059 6.882 8.439 1.00 93.62 84 LYS A N 1
ATOM 667 C CA . LYS A 1 84 ? 5.031 6.742 7.407 1.00 93.62 84 LYS A CA 1
ATOM 668 C C . LYS A 1 84 ? 4.646 5.291 7.194 1.00 93.62 84 LYS A C 1
ATOM 670 O O . LYS A 1 84 ? 5.491 4.392 7.091 1.00 93.62 84 LYS A O 1
ATOM 675 N N . CYS A 1 85 ? 3.347 5.078 7.048 1.00 94.56 85 CYS A N 1
ATOM 676 C CA . CYS A 1 85 ? 2.815 3.826 6.553 1.00 94.56 85 CYS A CA 1
ATOM 677 C C . CYS A 1 85 ? 1.713 4.067 5.523 1.00 94.56 85 CYS A C 1
ATOM 679 O O . CYS A 1 85 ? 0.995 5.064 5.559 1.00 94.56 85 CYS A O 1
ATOM 681 N N . TYR A 1 86 ? 1.620 3.135 4.585 1.00 96.75 86 TYR A N 1
ATOM 682 C CA . TYR A 1 86 ? 0.703 3.172 3.461 1.00 96.75 86 TYR A CA 1
ATOM 683 C C . TYR A 1 86 ? -0.262 2.011 3.602 1.00 96.75 86 TYR A C 1
ATOM 685 O O . TYR A 1 86 ? 0.171 0.860 3.666 1.00 96.75 86 TYR A O 1
ATOM 693 N N . VAL A 1 87 ? -1.552 2.307 3.673 1.00 96.50 87 VAL A N 1
ATOM 694 C CA . VAL A 1 87 ? -2.624 1.323 3.787 1.00 96.50 87 VAL A CA 1
ATOM 695 C C . VAL A 1 87 ? -3.338 1.242 2.448 1.00 96.50 87 VAL A C 1
ATOM 697 O O . VAL A 1 87 ? -3.986 2.191 2.020 1.00 96.50 87 VAL A O 1
ATOM 700 N N . PHE A 1 88 ? -3.211 0.104 1.781 1.00 97.44 88 PHE A N 1
ATOM 701 C CA . PHE A 1 88 ? -3.864 -0.191 0.516 1.00 97.44 88 PHE A CA 1
ATOM 702 C C . PHE A 1 88 ? -5.142 -0.979 0.784 1.00 97.44 88 PHE A C 1
ATOM 704 O O . PHE A 1 88 ? -5.109 -2.003 1.471 1.00 97.44 88 PHE A O 1
ATOM 711 N N . VAL A 1 89 ? -6.251 -0.530 0.200 1.00 97.00 89 VAL A N 1
ATOM 712 C CA . VAL A 1 89 ? -7.531 -1.242 0.208 1.00 97.00 89 VAL A CA 1
ATOM 713 C C . VAL A 1 89 ? -7.740 -1.867 -1.163 1.00 97.00 89 VAL A C 1
ATOM 715 O O . VAL A 1 89 ? -7.828 -1.190 -2.191 1.00 97.00 89 VAL A O 1
ATOM 718 N N . ILE A 1 90 ? -7.792 -3.192 -1.183 1.00 96.69 90 ILE A N 1
ATOM 719 C CA . ILE A 1 90 ? -7.796 -4.009 -2.391 1.00 96.69 90 ILE A CA 1
ATOM 720 C C . ILE A 1 90 ? -9.034 -4.917 -2.349 1.00 96.69 90 ILE A C 1
ATOM 722 O O . ILE A 1 90 ? -9.439 -5.359 -1.276 1.00 96.69 90 ILE A O 1
ATOM 726 N N . PRO A 1 91 ? -9.687 -5.194 -3.484 1.00 95.88 91 PRO A N 1
ATOM 727 C CA . PRO A 1 91 ? -10.711 -6.232 -3.552 1.00 95.88 91 PRO A CA 1
ATOM 728 C C . PRO A 1 91 ? -10.155 -7.609 -3.146 1.00 95.88 91 PRO A C 1
ATOM 730 O O . PRO A 1 91 ? -9.061 -7.987 -3.565 1.00 95.88 91 PRO A O 1
ATOM 733 N N . SER A 1 92 ? -10.888 -8.364 -2.321 1.00 95.00 92 SER A N 1
ATOM 734 C CA . SER A 1 92 ? -10.408 -9.665 -1.810 1.00 95.00 92 SER A CA 1
ATOM 735 C C . SER A 1 92 ? -10.160 -10.729 -2.893 1.00 95.00 92 SER A C 1
ATOM 737 O O . SER A 1 92 ? -9.352 -11.627 -2.696 1.00 95.00 92 SER A O 1
ATOM 739 N N . ASP A 1 93 ? -10.776 -10.606 -4.067 1.00 95.38 93 ASP A N 1
ATOM 740 C CA . ASP A 1 93 ? -10.527 -11.456 -5.241 1.00 95.38 93 ASP A CA 1
ATOM 741 C C . ASP A 1 93 ? -9.164 -11.190 -5.916 1.00 95.38 93 ASP A C 1
ATOM 743 O O . ASP A 1 93 ? -8.687 -12.006 -6.707 1.00 95.38 93 ASP A O 1
ATOM 747 N N . GLN A 1 94 ? -8.502 -10.074 -5.591 1.00 95.06 94 GLN A N 1
ATOM 748 C CA . GLN A 1 94 ? -7.165 -9.723 -6.082 1.00 95.06 94 GLN A CA 1
ATOM 749 C C . GLN A 1 94 ? -6.043 -10.022 -5.075 1.00 95.06 94 GLN A C 1
ATOM 751 O O . GLN A 1 94 ? -4.880 -9.745 -5.375 1.00 95.06 94 GLN A O 1
ATOM 756 N N . GLU A 1 95 ? -6.354 -10.620 -3.921 1.00 95.25 95 GLU A N 1
ATOM 757 C CA . GLU A 1 95 ? -5.380 -11.009 -2.886 1.00 95.25 95 GLU A CA 1
ATOM 758 C C . GLU A 1 95 ? -4.201 -11.806 -3.465 1.00 95.25 95 GLU A C 1
ATOM 760 O O . GLU A 1 95 ? -3.038 -11.500 -3.199 1.00 95.25 95 GLU A O 1
ATOM 765 N N . TRP A 1 96 ? -4.479 -12.766 -4.349 1.00 95.19 96 TRP A N 1
ATOM 766 C CA . TRP A 1 96 ? -3.446 -13.607 -4.956 1.00 95.19 96 TRP A CA 1
ATOM 767 C C . TRP A 1 96 ? -2.412 -12.808 -5.767 1.00 95.19 96 TRP A C 1
ATOM 769 O O . TRP A 1 96 ? -1.239 -13.182 -5.808 1.00 95.19 96 TRP A O 1
ATOM 779 N N . LYS A 1 97 ? -2.804 -11.684 -6.390 1.00 96.00 97 LYS A N 1
ATOM 780 C CA . LYS A 1 97 ? -1.871 -10.815 -7.129 1.00 96.00 97 LYS A CA 1
ATOM 781 C C . LYS A 1 97 ? -0.891 -10.149 -6.171 1.00 96.00 97 LYS A C 1
ATOM 783 O O . LYS A 1 97 ? 0.298 -10.048 -6.478 1.00 96.00 97 LYS A O 1
ATOM 788 N N . VAL A 1 98 ? -1.392 -9.719 -5.012 1.00 96.12 98 VAL A N 1
ATOM 789 C CA . VAL A 1 98 ? -0.581 -9.107 -3.958 1.00 96.12 98 VAL A CA 1
ATOM 790 C C . VAL A 1 98 ? 0.401 -10.129 -3.412 1.00 96.12 98 VAL A C 1
ATOM 792 O O . VAL A 1 98 ? 1.598 -9.865 -3.388 1.00 96.12 98 VAL A O 1
ATOM 795 N N . ASP A 1 99 ? -0.071 -11.322 -3.072 1.00 95.06 99 ASP A N 1
ATOM 796 C CA . ASP A 1 99 ? 0.759 -12.386 -2.514 1.00 95.06 99 ASP A CA 1
ATOM 797 C C . ASP A 1 99 ? 1.885 -12.824 -3.464 1.00 95.06 99 ASP A C 1
ATOM 799 O O . ASP A 1 99 ? 3.044 -12.937 -3.049 1.00 95.06 99 ASP A O 1
ATOM 803 N N . VAL A 1 100 ? 1.585 -12.991 -4.758 1.00 96.50 100 VAL A N 1
ATOM 804 C CA . VAL A 1 100 ? 2.601 -13.268 -5.789 1.00 96.50 100 VAL A CA 1
ATOM 805 C C . VAL A 1 100 ? 3.604 -12.117 -5.895 1.00 96.50 100 VAL A C 1
ATOM 807 O O . VAL A 1 100 ? 4.814 -12.349 -5.976 1.00 96.50 100 VAL A O 1
ATOM 810 N N . GLY A 1 101 ? 3.122 -10.874 -5.875 1.00 96.31 101 GLY A N 1
ATOM 811 C CA . GLY A 1 101 ? 3.956 -9.677 -5.892 1.00 96.31 101 GLY A CA 1
ATOM 812 C C . GLY A 1 101 ? 4.904 -9.597 -4.693 1.00 96.31 101 GLY A C 1
ATOM 813 O O . GLY A 1 101 ? 6.108 -9.408 -4.866 1.00 96.31 101 GLY A O 1
ATOM 814 N N . LEU A 1 102 ? 4.392 -9.819 -3.482 1.00 95.69 102 LEU A N 1
ATOM 815 C CA . LEU A 1 102 ? 5.169 -9.826 -2.241 1.00 95.69 102 LEU A CA 1
ATOM 816 C C . LEU A 1 102 ? 6.224 -10.937 -2.229 1.00 95.69 102 LEU A C 1
ATOM 818 O O . LEU A 1 102 ? 7.355 -10.707 -1.797 1.00 95.69 102 LEU A O 1
ATOM 822 N N . ALA A 1 103 ? 5.888 -12.123 -2.744 1.00 94.31 103 ALA A N 1
ATOM 823 C CA . ALA A 1 103 ? 6.839 -13.221 -2.880 1.00 94.31 103 ALA A CA 1
ATOM 824 C C . ALA A 1 103 ? 8.011 -12.864 -3.811 1.00 94.31 103 ALA A C 1
ATOM 826 O O . ALA A 1 103 ? 9.146 -13.261 -3.542 1.00 94.31 103 ALA A O 1
ATOM 827 N N . ARG A 1 104 ? 7.761 -12.098 -4.884 1.00 94.56 104 ARG A N 1
ATOM 828 C CA . ARG A 1 104 ? 8.810 -11.580 -5.783 1.00 94.56 104 ARG A CA 1
ATOM 829 C C . ARG A 1 104 ? 9.629 -10.479 -5.121 1.00 94.56 104 ARG A C 1
ATOM 831 O O . ARG A 1 104 ? 10.852 -10.566 -5.127 1.00 94.56 104 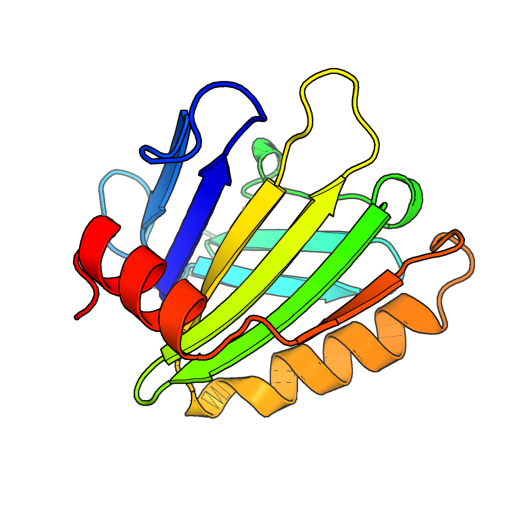ARG A O 1
ATOM 838 N N . LEU A 1 105 ? 8.965 -9.494 -4.515 1.00 94.94 105 LEU A N 1
ATOM 839 C CA . LEU A 1 105 ? 9.599 -8.385 -3.800 1.00 94.94 105 LEU A CA 1
ATOM 840 C C . LEU A 1 105 ? 10.595 -8.905 -2.757 1.00 94.94 105 LEU A C 1
ATOM 842 O O . LEU A 1 105 ? 11.751 -8.500 -2.763 1.00 94.94 105 LEU A O 1
ATOM 846 N N . ARG A 1 106 ? 10.191 -9.881 -1.934 1.00 91.56 106 ARG A N 1
ATOM 847 C CA . ARG A 1 106 ? 11.040 -10.480 -0.889 1.00 91.56 106 ARG A CA 1
ATOM 848 C C . ARG A 1 106 ? 12.305 -11.155 -1.426 1.00 91.56 106 ARG A C 1
ATOM 850 O O . ARG A 1 106 ? 13.298 -11.225 -0.711 1.00 91.56 106 ARG A O 1
ATOM 857 N N . LYS A 1 107 ? 12.266 -11.679 -2.651 1.00 90.81 107 LYS A N 1
ATOM 858 C CA . LYS A 1 107 ? 13.427 -12.296 -3.307 1.00 90.81 107 LYS A CA 1
ATOM 859 C C . LYS A 1 107 ? 14.339 -11.264 -3.987 1.00 90.81 107 LYS A C 1
ATOM 861 O O . LYS A 1 107 ? 15.377 -11.646 -4.514 1.00 90.81 107 LYS A O 1
ATOM 866 N N . GLY A 1 108 ? 13.952 -9.988 -4.023 1.00 90.31 108 GLY A N 1
ATOM 867 C CA . GLY A 1 108 ? 14.715 -8.922 -4.665 1.00 90.31 108 GLY A CA 1
ATOM 868 C C . GLY A 1 108 ? 15.901 -8.447 -3.823 1.00 90.31 108 GLY A C 1
ATOM 869 O O . GLY A 1 108 ? 15.781 -8.250 -2.619 1.00 90.31 108 GLY A O 1
ATOM 870 N N . ASN A 1 109 ? 17.028 -8.165 -4.481 1.00 87.75 109 ASN A N 1
ATOM 871 C CA . ASN A 1 109 ? 18.273 -7.726 -3.829 1.00 87.75 109 ASN A CA 1
ATOM 872 C C . ASN A 1 109 ? 18.174 -6.352 -3.138 1.00 87.75 109 ASN A C 1
ATOM 874 O O . ASN A 1 109 ? 18.999 -6.023 -2.290 1.00 87.75 109 ASN A O 1
ATOM 878 N N . LEU A 1 110 ? 17.189 -5.530 -3.516 1.00 86.94 110 LEU A N 1
ATOM 879 C CA . LEU A 1 110 ? 16.985 -4.191 -2.952 1.00 86.94 110 LEU A CA 1
ATOM 880 C C . LEU A 1 110 ? 16.192 -4.211 -1.640 1.00 86.94 110 LEU A C 1
ATOM 882 O O . LEU A 1 110 ? 16.193 -3.221 -0.905 1.00 86.94 110 LEU A O 1
ATOM 886 N N . VAL A 1 111 ? 15.504 -5.315 -1.342 1.00 82.38 111 VAL A N 1
ATOM 887 C CA . VAL A 1 111 ? 14.773 -5.477 -0.089 1.00 82.38 111 VAL A CA 1
ATOM 888 C C . VAL A 1 111 ? 15.772 -5.804 1.015 1.00 82.38 111 VAL A C 1
ATOM 890 O O . VAL A 1 111 ? 16.435 -6.836 1.008 1.00 82.38 111 VAL A O 1
ATOM 893 N N . ARG A 1 112 ? 15.883 -4.892 1.984 1.00 78.81 112 ARG A N 1
ATOM 894 C CA . ARG A 1 112 ? 16.614 -5.126 3.241 1.00 78.81 112 ARG A CA 1
ATOM 895 C C . ARG A 1 112 ? 15.825 -6.099 4.130 1.00 78.81 112 ARG A C 1
ATOM 897 O O . ARG A 1 112 ? 14.817 -6.651 3.708 1.00 78.81 112 ARG A O 1
ATOM 904 N N . SER A 1 113 ? 16.217 -6.282 5.391 1.00 79.25 113 SER A N 1
ATOM 905 C CA . SER A 1 113 ? 15.398 -7.018 6.366 1.00 79.25 113 SER A CA 1
ATOM 906 C C . SER A 1 113 ? 13.994 -6.397 6.494 1.00 79.25 113 SER A C 1
ATOM 908 O O . SER A 1 113 ? 13.796 -5.387 7.169 1.00 79.25 113 SER A O 1
ATOM 910 N N . MET A 1 114 ? 13.016 -6.976 5.795 1.00 89.00 114 MET A N 1
ATOM 911 C CA . MET A 1 114 ? 11.622 -6.535 5.769 1.00 89.00 114 MET A CA 1
ATOM 912 C C . MET A 1 114 ? 10.783 -7.494 6.609 1.00 89.00 114 MET A C 1
ATOM 914 O O . MET A 1 114 ? 10.692 -8.683 6.297 1.00 89.00 114 MET A O 1
ATOM 918 N N . GLY A 1 115 ? 10.170 -6.980 7.675 1.00 91.56 115 GLY A N 1
ATOM 919 C CA . GLY A 1 115 ? 9.241 -7.762 8.490 1.00 91.56 115 GLY A CA 1
ATOM 920 C C . GLY A 1 115 ? 7.976 -8.109 7.704 1.00 91.56 115 GLY A C 1
ATOM 921 O O . GLY A 1 115 ? 7.480 -7.279 6.948 1.00 91.56 115 GLY A O 1
ATOM 922 N N . MET A 1 116 ? 7.446 -9.317 7.886 1.00 92.94 116 MET A 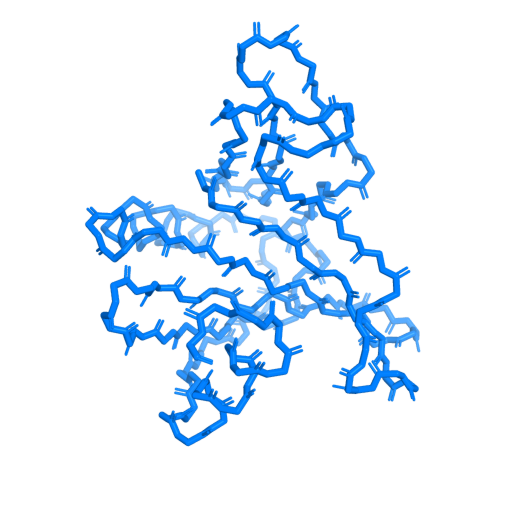N 1
ATOM 923 C CA . MET A 1 116 ? 6.144 -9.716 7.349 1.00 92.94 116 MET A CA 1
ATOM 924 C C . MET A 1 116 ? 5.266 -10.216 8.489 1.00 92.94 116 MET A C 1
ATOM 926 O O . MET A 1 116 ? 5.667 -11.122 9.217 1.00 92.94 116 MET A O 1
ATOM 930 N N . SER A 1 117 ? 4.074 -9.651 8.627 1.00 95.25 117 SER A N 1
ATOM 93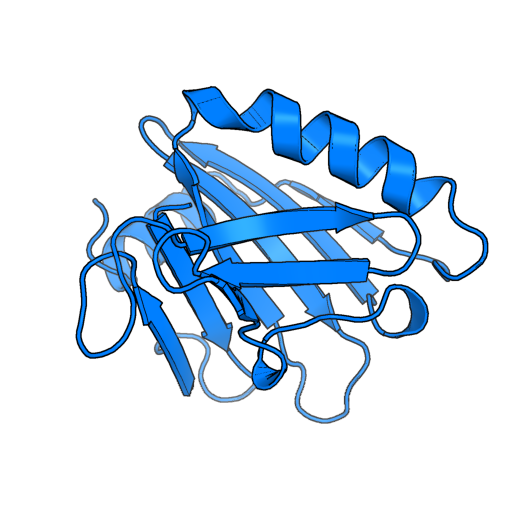1 C CA . SER A 1 117 ? 3.104 -10.059 9.646 1.00 95.25 117 SER A CA 1
ATOM 932 C C . SER A 1 117 ? 1.668 -9.898 9.146 1.00 95.25 117 SER A C 1
ATOM 934 O O . SER A 1 117 ? 1.430 -9.497 8.004 1.00 95.25 117 SER A O 1
ATOM 936 N N . SER A 1 118 ? 0.702 -10.266 9.982 1.00 95.06 118 SER A N 1
ATOM 937 C CA . SER A 1 118 ? -0.720 -10.124 9.674 1.00 95.06 118 SER A CA 1
ATOM 938 C C . SER A 1 118 ? -1.341 -9.001 10.495 1.00 95.06 118 SER A C 1
ATOM 940 O O . SER A 1 118 ? -1.007 -8.841 11.669 1.00 95.06 118 SER A O 1
ATOM 942 N N . ILE A 1 119 ? -2.273 -8.261 9.896 1.00 94.38 119 ILE A N 1
ATOM 943 C CA . ILE A 1 119 ? -3.090 -7.273 10.609 1.00 94.38 119 ILE A CA 1
ATOM 944 C C . ILE A 1 119 ? -4.118 -8.036 11.449 1.00 94.38 119 ILE A C 1
ATOM 946 O O . ILE A 1 119 ? -4.770 -8.960 10.954 1.00 94.38 119 ILE A O 1
ATOM 950 N N . LYS A 1 120 ? -4.278 -7.672 12.726 1.00 93.62 120 LYS A N 1
ATOM 951 C CA . LYS A 1 120 ? -5.300 -8.290 13.582 1.00 93.62 120 LYS A CA 1
ATOM 952 C C . LYS A 1 120 ? -6.692 -7.983 13.029 1.00 93.62 120 LYS A C 1
ATOM 954 O O . LYS A 1 120 ? -6.967 -6.856 12.631 1.00 93.62 120 LYS A O 1
ATOM 959 N N . ALA A 1 121 ? -7.602 -8.955 13.067 1.00 91.75 121 ALA A N 1
ATOM 960 C CA . ALA A 1 121 ? -8.944 -8.793 12.498 1.00 91.75 121 ALA A CA 1
ATOM 961 C C . ALA A 1 121 ? -9.727 -7.608 13.103 1.00 91.75 121 ALA A C 1
ATOM 963 O O . ALA A 1 121 ? -10.414 -6.892 12.378 1.00 91.75 121 ALA A O 1
ATOM 964 N N . SER A 1 122 ? -9.599 -7.3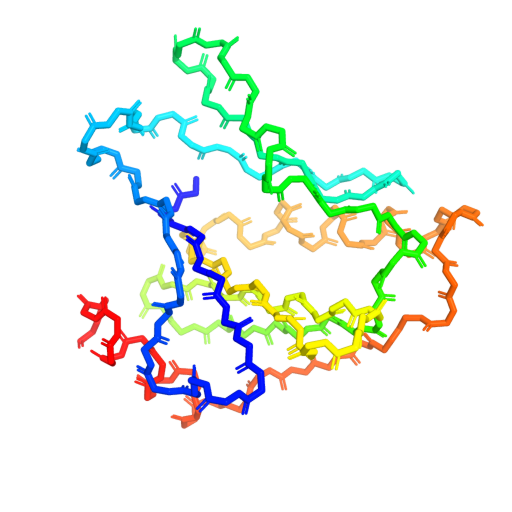69 14.414 1.00 92.19 122 SER A N 1
ATOM 965 C CA . SER A 1 122 ? -10.230 -6.228 15.094 1.00 92.19 122 SER A CA 1
ATOM 966 C C . SER A 1 122 ? -9.662 -4.882 14.640 1.00 92.19 122 SER A C 1
ATOM 968 O O . SER A 1 122 ? -10.420 -3.949 14.395 1.00 92.19 122 SER A O 1
ATOM 970 N N . GLU A 1 123 ? -8.341 -4.798 14.482 1.00 92.44 123 GLU A N 1
ATOM 971 C CA . GLU A 1 123 ? -7.641 -3.611 13.985 1.00 92.44 123 GLU A CA 1
ATOM 972 C C . GLU A 1 123 ? -8.015 -3.318 12.531 1.00 92.44 123 GLU A C 1
ATOM 974 O O . GLU A 1 123 ? -8.362 -2.189 12.200 1.00 92.44 123 GLU A O 1
ATOM 979 N N . MET A 1 124 ? -8.018 -4.344 11.675 1.00 92.81 124 MET A N 1
ATOM 980 C CA . MET A 1 124 ? -8.418 -4.213 10.276 1.00 92.81 124 MET A CA 1
ATOM 981 C C . MET A 1 124 ? -9.864 -3.725 10.153 1.00 92.81 124 MET A C 1
ATOM 983 O O . MET A 1 124 ? -10.139 -2.836 9.353 1.00 92.81 124 MET A O 1
ATOM 987 N N . ARG A 1 125 ? -10.787 -4.278 10.953 1.00 93.00 125 ARG A N 1
ATOM 988 C CA . ARG A 1 125 ? -12.186 -3.831 10.975 1.00 93.00 125 ARG A CA 1
ATOM 989 C C . ARG A 1 125 ? -12.303 -2.373 11.418 1.00 93.00 125 ARG A C 1
ATOM 991 O O . ARG A 1 125 ? -13.036 -1.628 10.782 1.00 93.00 125 ARG A O 1
ATOM 998 N N . GLY A 1 126 ? -11.574 -1.977 12.463 1.00 92.69 126 GLY A N 1
ATOM 999 C CA . GLY A 1 126 ? -11.528 -0.587 12.924 1.00 92.69 126 GLY A CA 1
ATOM 1000 C C . GLY A 1 126 ? -11.044 0.363 11.828 1.00 92.69 126 GLY A C 1
ATOM 1001 O O . GLY A 1 126 ? -11.749 1.303 11.489 1.00 92.69 126 GLY A O 1
ATOM 1002 N N . LEU A 1 127 ? -9.910 0.049 11.193 1.00 92.19 127 LEU A N 1
ATOM 1003 C CA . LEU A 1 127 ? -9.358 0.848 10.094 1.00 92.19 127 LEU A CA 1
ATOM 1004 C C . LEU A 1 127 ? -10.314 0.956 8.903 1.00 92.19 127 LEU A C 1
ATOM 1006 O O . LEU A 1 127 ? -10.460 2.032 8.335 1.00 92.19 127 LEU A O 1
ATOM 1010 N N . LEU A 1 128 ? -10.963 -0.143 8.508 1.00 93.50 128 LEU A N 1
ATOM 1011 C CA . LEU A 1 128 ? -11.938 -0.108 7.416 1.00 93.50 128 LEU A CA 1
ATOM 1012 C C . LEU A 1 128 ? -13.153 0.757 7.762 1.00 93.50 128 LEU A C 1
ATOM 1014 O O . LEU A 1 128 ? -13.635 1.461 6.882 1.00 93.50 128 LEU A O 1
ATOM 1018 N N . SER A 1 129 ? -13.618 0.724 9.012 1.00 93.44 129 SER A N 1
ATOM 1019 C CA . SER A 1 129 ? -14.751 1.540 9.457 1.00 93.44 129 SER A CA 1
ATOM 1020 C C . SER A 1 129 ? -14.387 3.026 9.529 1.00 93.44 129 SER A C 1
ATOM 1022 O O . SER A 1 129 ? -15.105 3.854 8.977 1.00 93.44 129 SER A O 1
ATOM 1024 N N . ASP A 1 130 ? -13.217 3.361 10.084 1.00 91.94 130 ASP A N 1
ATOM 1025 C CA . ASP A 1 130 ? -12.700 4.739 10.127 1.00 91.94 130 ASP A CA 1
ATOM 1026 C C . ASP A 1 130 ? -12.528 5.340 8.717 1.00 91.94 130 ASP A C 1
ATOM 1028 O O . ASP A 1 130 ? -12.668 6.546 8.520 1.00 91.94 130 ASP A O 1
ATOM 1032 N N . LEU A 1 131 ? -12.227 4.492 7.729 1.00 92.19 131 LEU A N 1
ATOM 1033 C CA . LEU A 1 131 ? -12.073 4.855 6.320 1.00 92.19 131 LEU A CA 1
ATOM 1034 C C . LEU A 1 131 ? -13.383 4.801 5.508 1.00 92.19 131 LEU A C 1
ATOM 1036 O O . LEU A 1 131 ? -13.361 5.143 4.328 1.00 92.19 131 LEU A O 1
ATOM 1040 N N . GLY A 1 132 ? -14.501 4.366 6.100 1.00 92.00 132 GLY A N 1
ATOM 1041 C CA . GLY A 1 132 ? -15.809 4.300 5.436 1.00 92.00 132 GLY A CA 1
ATOM 1042 C C . GLY A 1 132 ? -16.013 3.114 4.483 1.00 92.00 132 GLY A C 1
ATOM 1043 O O . GLY A 1 132 ? -16.889 3.162 3.624 1.00 92.00 132 GLY A O 1
ATOM 1044 N N . TRP A 1 133 ? -15.222 2.044 4.608 1.00 91.75 133 TRP A N 1
ATOM 1045 C CA . TRP A 1 133 ? -15.354 0.828 3.789 1.00 91.75 133 TRP A CA 1
ATOM 1046 C C . TRP A 1 133 ? -16.292 -0.235 4.384 1.00 91.75 133 TRP A C 1
ATOM 1048 O O . TRP A 1 133 ? -16.614 -1.200 3.682 1.00 91.75 133 TRP A O 1
ATOM 1058 N N . VAL A 1 134 ? -16.671 -0.108 5.665 1.00 86.19 134 VAL A N 1
ATOM 1059 C CA . VAL A 1 134 ? -17.566 -1.015 6.418 1.00 86.19 134 VAL A CA 1
ATOM 1060 C C . VAL A 1 134 ? -18.439 -0.217 7.375 1.00 86.19 134 VAL A C 1
ATOM 1062 O O . VAL A 1 134 ? -17.888 0.699 8.027 1.00 86.19 134 VAL A O 1
#

Organism: NCBI:txid2773714